Protein AF-A0A925FRQ9-F1 (afdb_monomer_lite)

Radius of gyration: 21.19 Å; chains: 1; bounding box: 52×28×81 Å

pLDDT: mean 87.46, std 14.63, range [41.0, 98.69]

Secondary structure (DSSP, 8-state):
----------------------EEEEEEEEPPTTSSSSEEEEEEEEEEETTTTEEEEEEEEESSSSSEEEEEEEEEEETTTTEEEEEEEEEEEEES-TT--PEEEEEEEEEEEETTEEEEEEEEEEEETTS-PEEEEEEEEE-

Foldseek 3Di:
DDDDPDDPPPPPPPPPPQDDPAAKWKDKFQDDPDAQDRIWIKIWGWDADSVVQKIKTKIWIAPDPQFIWIFIWIWGADPVQQWIKIWTDDTDDGRHDPVHFDWGKIWIWHWDDDPRDIKTWGKIWTATPPDRHTDDMGTDIID

Structure (mmCIF, N/CA/C/O backbone):
data_AF-A0A925FRQ9-F1
#
_entry.id   AF-A0A925FRQ9-F1
#
loop_
_atom_site.group_PDB
_atom_site.id
_atom_site.type_symbol
_atom_site.label_atom_id
_atom_site.label_alt_id
_atom_site.label_comp_id
_atom_site.label_asym_id
_atom_site.label_entity_id
_atom_site.label_seq_id
_atom_site.pdbx_PDB_ins_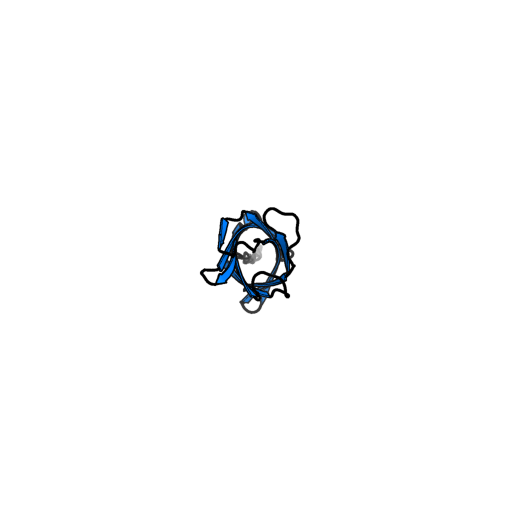code
_atom_site.Cartn_x
_atom_site.Cartn_y
_atom_site.Cartn_z
_atom_site.occupancy
_atom_site.B_iso_or_equiv
_atom_site.auth_seq_id
_atom_site.auth_comp_id
_atom_site.auth_asym_id
_atom_site.auth_atom_id
_atom_site.pdbx_PDB_model_num
ATOM 1 N N . MET A 1 1 ? -37.451 -0.222 61.704 1.00 41.00 1 MET A N 1
ATOM 2 C CA . MET A 1 1 ? -36.791 -1.143 60.754 1.00 41.00 1 MET A CA 1
ATOM 3 C C . MET A 1 1 ? -36.518 -0.353 59.477 1.00 41.00 1 MET A C 1
ATOM 5 O O . MET A 1 1 ? -37.464 -0.013 58.784 1.00 41.00 1 MET A O 1
ATOM 9 N N . ARG A 1 2 ? -35.279 0.110 59.258 1.00 44.91 2 ARG A N 1
ATOM 10 C CA . ARG A 1 2 ? -34.919 0.938 58.090 1.00 44.9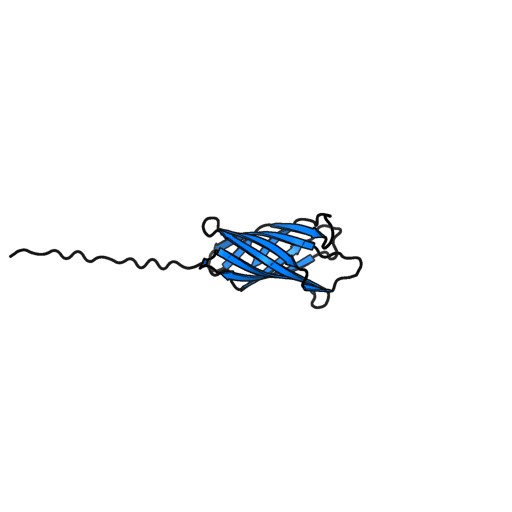1 2 ARG A CA 1
ATOM 11 C C . ARG A 1 2 ? -34.610 -0.002 56.920 1.00 44.91 2 ARG A C 1
ATOM 13 O O . ARG A 1 2 ? -33.612 -0.711 56.980 1.00 44.91 2 ARG A O 1
ATOM 20 N N . LEU A 1 3 ? -35.480 -0.044 55.908 1.00 45.84 3 LEU A N 1
ATOM 21 C CA . LEU A 1 3 ? -35.220 -0.760 54.656 1.00 45.84 3 LEU A CA 1
ATOM 22 C C . LEU A 1 3 ? -34.141 0.006 53.875 1.00 45.84 3 LEU A C 1
ATOM 24 O O . LEU A 1 3 ? -34.395 1.092 53.360 1.00 45.84 3 LEU A O 1
ATOM 28 N N . LEU A 1 4 ? -32.934 -0.549 53.815 1.00 52.16 4 LEU A N 1
ATOM 29 C CA . LEU A 1 4 ? -31.887 -0.107 52.899 1.00 52.16 4 LEU A CA 1
ATOM 30 C C . LEU A 1 4 ? -32.209 -0.681 51.511 1.00 52.16 4 LEU A C 1
ATOM 32 O O . LEU A 1 4 ? -32.038 -1.876 51.286 1.00 52.16 4 LEU A O 1
ATOM 36 N N . LEU A 1 5 ? -32.703 0.155 50.592 1.00 53.53 5 LEU A N 1
ATOM 37 C CA . LEU A 1 5 ? -32.773 -0.189 49.170 1.00 53.53 5 LEU A CA 1
ATOM 38 C C . LEU A 1 5 ? -31.345 -0.208 48.603 1.00 53.53 5 LEU A C 1
ATOM 40 O O . LEU A 1 5 ? -30.783 0.835 48.276 1.00 53.53 5 LEU A O 1
ATOM 44 N N . SER A 1 6 ? -30.749 -1.392 48.489 1.00 58.34 6 SER A N 1
ATOM 45 C CA . SER A 1 6 ? -29.527 -1.594 47.709 1.00 58.34 6 SER A CA 1
ATOM 46 C C . SER A 1 6 ? -29.873 -1.602 46.219 1.00 58.34 6 SER A C 1
ATOM 48 O O . SER A 1 6 ? -30.361 -2.599 45.689 1.00 58.34 6 SER A O 1
ATOM 50 N N . LEU A 1 7 ? -29.648 -0.465 45.558 1.00 59.78 7 LEU A N 1
ATOM 51 C CA . LEU A 1 7 ? -29.718 -0.308 44.105 1.00 59.78 7 LEU A CA 1
ATOM 52 C C . LEU A 1 7 ? -28.636 -1.195 43.452 1.00 59.78 7 LEU A C 1
ATOM 54 O O . LEU A 1 7 ? -27.458 -1.018 43.776 1.00 59.78 7 LEU A O 1
ATOM 58 N N . PRO A 1 8 ? -28.970 -2.144 42.558 1.00 56.47 8 PRO A N 1
ATOM 59 C CA . PRO A 1 8 ? -27.952 -2.927 41.878 1.00 56.47 8 PRO A CA 1
ATOM 60 C C . PRO A 1 8 ? -27.266 -2.027 40.845 1.00 56.47 8 PRO A C 1
ATOM 62 O O . PRO A 1 8 ? -27.886 -1.559 39.890 1.00 56.47 8 PRO A O 1
ATOM 65 N N . LEU A 1 9 ? -25.979 -1.756 41.061 1.00 58.91 9 LEU A N 1
ATOM 66 C CA . LEU A 1 9 ? -25.109 -1.070 40.113 1.00 58.91 9 LEU A CA 1
ATOM 67 C C . LEU A 1 9 ? -24.913 -1.987 38.896 1.00 58.91 9 LEU A C 1
ATOM 69 O O . LEU A 1 9 ? -24.076 -2.887 38.911 1.00 58.91 9 LEU A O 1
ATOM 73 N N . ILE A 1 10 ? -25.725 -1.790 37.857 1.00 62.25 10 ILE A N 1
ATOM 74 C CA . ILE A 1 10 ? -25.574 -2.464 36.564 1.00 62.25 10 ILE A CA 1
ATOM 75 C C . ILE A 1 10 ? -24.291 -1.925 35.923 1.00 62.25 10 ILE A C 1
ATOM 77 O O . ILE A 1 10 ? -24.276 -0.860 35.309 1.00 62.25 10 ILE A O 1
ATOM 81 N N . VAL A 1 11 ? -23.189 -2.652 36.106 1.00 59.91 11 VAL A N 1
ATOM 82 C CA . VAL A 1 11 ? -21.932 -2.415 35.394 1.00 59.91 11 VAL A CA 1
ATOM 83 C C . VAL A 1 11 ? -22.130 -2.907 33.963 1.00 59.91 11 VAL A C 1
ATOM 85 O O . VAL A 1 11 ? -21.988 -4.091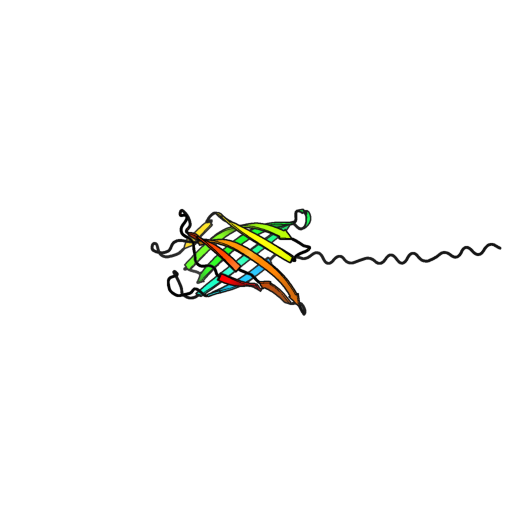 33.667 1.00 59.91 11 VAL A O 1
ATOM 88 N N . ALA A 1 12 ? -22.511 -1.997 33.068 1.00 60.03 12 ALA A N 1
ATOM 89 C CA . ALA A 1 12 ? -22.473 -2.246 31.636 1.00 60.03 12 ALA A CA 1
ATOM 90 C C . ALA A 1 12 ? -21.002 -2.356 31.212 1.00 60.03 12 ALA A C 1
ATOM 92 O O . ALA A 1 12 ? -20.307 -1.352 31.055 1.00 60.03 12 ALA A O 1
ATOM 93 N N . VAL A 1 13 ? -20.513 -3.588 31.065 1.00 56.06 13 VAL A N 1
ATOM 94 C CA . VAL A 1 13 ? -19.210 -3.858 30.455 1.00 56.06 13 VAL A CA 1
ATOM 95 C C . VAL A 1 13 ? -19.338 -3.509 28.976 1.00 56.06 13 VAL A C 1
ATOM 97 O O . VAL A 1 13 ? -19.829 -4.297 28.170 1.00 56.06 13 VAL A O 1
ATOM 100 N N . LEU A 1 14 ? -18.956 -2.283 28.623 1.00 58.47 14 LEU A N 1
ATOM 101 C CA . LEU A 1 14 ? -18.790 -1.886 27.234 1.00 58.47 14 LEU A CA 1
ATOM 102 C C . LEU A 1 14 ? -17.615 -2.692 26.677 1.00 58.47 14 LEU A C 1
ATOM 104 O O . LEU A 1 14 ? -16.454 -2.381 26.940 1.00 58.47 14 LEU A O 1
ATOM 108 N N . PHE A 1 15 ? -17.916 -3.747 25.923 1.00 49.94 15 PHE A N 1
ATOM 109 C CA . PHE A 1 15 ? -16.932 -4.405 25.074 1.00 49.94 15 PHE A CA 1
ATOM 110 C C . PHE A 1 15 ? -16.508 -3.400 24.001 1.00 49.94 15 PHE A C 1
ATOM 112 O O . PHE A 1 15 ? -17.149 -3.258 22.961 1.00 49.94 15 PHE A O 1
ATOM 119 N N . SER A 1 16 ? -15.445 -2.648 24.281 1.00 53.28 16 SER A N 1
ATOM 120 C CA . SER A 1 16 ? -14.759 -1.859 23.269 1.00 53.28 16 SER A CA 1
ATOM 121 C C . SER A 1 16 ? -14.101 -2.838 22.305 1.00 53.28 16 SER A C 1
ATOM 123 O O . SER A 1 16 ? -12.998 -3.318 22.563 1.00 53.28 16 SER A O 1
ATOM 125 N N . SER A 1 17 ? -14.779 -3.148 21.202 1.00 57.34 17 SER A N 1
ATOM 126 C CA . SER A 1 17 ? -14.175 -3.847 20.073 1.00 57.34 17 SER A CA 1
ATOM 127 C C . SER A 1 17 ? -13.028 -2.986 19.550 1.00 57.34 17 SER A C 1
ATOM 129 O O . SER A 1 17 ? -13.241 -1.992 18.849 1.00 57.34 17 SER A O 1
ATOM 131 N N . ALA A 1 18 ? -11.804 -3.323 19.946 1.00 62.84 18 ALA A N 1
ATOM 132 C CA . ALA A 1 18 ? -10.620 -2.721 19.367 1.00 62.84 18 ALA A CA 1
ATOM 133 C C . ALA A 1 18 ? -10.613 -3.034 17.861 1.00 62.84 18 ALA A C 1
ATOM 135 O O . ALA A 1 18 ? -10.886 -4.167 17.464 1.00 62.84 18 ALA A O 1
ATOM 136 N N . GLN A 1 19 ? -10.371 -2.023 17.020 1.00 71.81 19 GLN A N 1
ATOM 137 C CA . GLN A 1 19 ? -10.217 -2.247 15.582 1.00 71.81 19 GLN A CA 1
ATOM 138 C C . GLN A 1 19 ? -8.896 -2.978 15.355 1.00 71.81 19 GLN A C 1
ATOM 140 O O . GLN A 1 19 ? -7.831 -2.441 15.674 1.00 71.81 19 GLN A O 1
ATOM 145 N N . ASP A 1 20 ? -8.968 -4.195 14.827 1.00 83.19 20 ASP A N 1
ATOM 146 C CA . ASP A 1 20 ? -7.787 -4.915 14.381 1.00 83.19 20 ASP A CA 1
ATOM 147 C C . ASP A 1 20 ? -7.565 -4.626 12.895 1.00 83.19 20 ASP A C 1
ATOM 149 O O . ASP A 1 20 ? -8.338 -5.047 12.048 1.00 83.19 20 ASP A O 1
ATOM 153 N N . LEU A 1 21 ? -6.543 -3.824 12.594 1.00 92.75 21 LEU A N 1
ATOM 154 C CA . LEU A 1 21 ? -6.156 -3.477 11.222 1.00 92.75 21 LEU A CA 1
ATOM 155 C C . LEU A 1 21 ? -5.019 -4.373 10.709 1.00 92.75 21 LEU A C 1
ATOM 157 O O . LEU A 1 21 ? -4.579 -4.211 9.567 1.00 92.75 21 LEU A O 1
ATOM 161 N N . ASN A 1 22 ? -4.498 -5.260 11.565 1.00 96.06 22 ASN A N 1
ATOM 162 C CA . ASN A 1 22 ? -3.398 -6.143 11.217 1.00 96.06 22 ASN A CA 1
ATOM 163 C C . ASN A 1 22 ? -3.827 -7.134 10.142 1.00 96.06 22 ASN A C 1
ATOM 165 O O . ASN A 1 22 ? -4.941 -7.649 10.155 1.00 96.06 22 ASN A O 1
ATOM 169 N N . GLY A 1 23 ? -2.902 -7.455 9.245 1.00 95.69 23 GLY A N 1
ATOM 170 C CA . GLY A 1 23 ? -3.127 -8.480 8.240 1.00 95.69 23 GLY A CA 1
ATOM 171 C C . GLY A 1 23 ? -2.692 -8.048 6.856 1.00 95.69 23 GLY A C 1
ATOM 172 O O . GLY A 1 23 ? -1.853 -7.161 6.689 1.00 95.69 23 GLY A O 1
ATOM 173 N N . ILE A 1 24 ? -3.239 -8.738 5.863 1.00 97.75 24 ILE A N 1
ATOM 174 C CA . ILE A 1 24 ? -2.863 -8.574 4.468 1.00 97.75 24 ILE A CA 1
ATOM 175 C C . ILE A 1 24 ? -4.066 -8.060 3.695 1.00 97.75 24 ILE A C 1
ATOM 177 O O . ILE A 1 24 ? -5.041 -8.784 3.532 1.00 97.75 24 ILE A O 1
ATOM 181 N N . TRP A 1 25 ? -3.947 -6.841 3.184 1.00 97.56 25 TRP A N 1
ATOM 182 C CA . TRP A 1 25 ? -4.981 -6.160 2.418 1.00 97.56 25 TRP A CA 1
ATOM 183 C C . TRP A 1 25 ? -4.622 -6.184 0.943 1.00 97.56 25 TRP A C 1
ATOM 185 O O . TRP A 1 25 ? -3.536 -5.735 0.567 1.00 97.56 25 TRP A O 1
ATOM 195 N N . ARG A 1 26 ? -5.516 -6.697 0.098 1.00 97.31 26 ARG A N 1
ATOM 196 C CA . ARG A 1 26 ? -5.257 -6.882 -1.332 1.00 97.31 26 ARG A CA 1
ATOM 197 C C . ARG A 1 26 ? -6.242 -6.124 -2.196 1.00 97.31 26 ARG A C 1
ATOM 199 O O . ARG A 1 26 ? -7.438 -6.091 -1.925 1.00 97.31 26 ARG A O 1
ATOM 206 N N . GLY A 1 27 ? -5.742 -5.580 -3.294 1.00 94.31 27 GLY A N 1
ATOM 207 C CA . GLY A 1 27 ? -6.568 -4.994 -4.337 1.00 94.31 27 GLY A CA 1
ATOM 208 C C . GLY A 1 27 ? -5.804 -4.834 -5.637 1.00 94.31 27 GLY A C 1
ATOM 209 O O . GLY A 1 27 ? -4.716 -5.384 -5.813 1.00 94.31 27 GLY A O 1
ATOM 210 N N . LYS A 1 28 ? -6.396 -4.080 -6.560 1.00 88.62 28 LYS A N 1
ATOM 211 C CA . LYS A 1 28 ? -5.836 -3.842 -7.888 1.00 88.62 28 LYS A CA 1
ATOM 212 C C . LYS A 1 28 ? -5.624 -2.358 -8.139 1.00 88.62 28 LYS A C 1
ATOM 214 O O . LYS A 1 28 ? -6.435 -1.525 -7.740 1.00 88.62 28 LYS A O 1
ATOM 219 N N . LEU A 1 29 ? -4.541 -2.065 -8.840 1.00 80.56 29 LEU A N 1
ATOM 220 C CA . LEU A 1 29 ? -4.194 -0.773 -9.404 1.00 80.56 29 LEU A CA 1
ATOM 221 C C . LEU A 1 29 ? -4.408 -0.874 -10.915 1.00 80.56 29 LEU A C 1
ATOM 223 O O . LEU A 1 29 ? -3.653 -1.561 -11.606 1.00 80.56 29 LEU A O 1
ATOM 227 N N . ILE A 1 30 ? -5.444 -0.209 -11.421 1.00 71.56 30 ILE A N 1
ATOM 228 C CA . ILE A 1 30 ? -5.669 -0.088 -12.863 1.00 71.56 30 ILE A CA 1
ATOM 229 C C . ILE A 1 30 ? -4.941 1.172 -13.319 1.00 71.56 30 ILE A C 1
ATOM 231 O O . ILE A 1 30 ? -5.252 2.270 -12.853 1.00 71.56 30 ILE A O 1
ATOM 235 N N . GLN A 1 31 ? -3.948 1.004 -14.190 1.00 65.69 31 GLN A N 1
ATOM 236 C CA . GLN A 1 31 ? -3.192 2.115 -14.751 1.00 65.69 31 GLN A CA 1
ATOM 237 C C . GLN A 1 31 ? -3.851 2.623 -16.034 1.00 65.69 31 GLN A C 1
ATOM 239 O O . GLN A 1 31 ? -4.258 1.839 -16.889 1.00 65.69 31 GLN A O 1
ATOM 244 N N . GLU A 1 32 ? -3.932 3.947 -16.185 1.00 62.66 32 GLU A N 1
ATOM 245 C CA . GLU A 1 32 ? -4.149 4.545 -17.504 1.00 62.66 32 GLU A CA 1
ATOM 246 C C . GLU A 1 32 ? -2.912 4.309 -18.395 1.00 62.66 32 GLU A C 1
ATOM 248 O O . GLU A 1 32 ? -1.828 3.965 -17.912 1.00 62.66 32 GLU A O 1
ATOM 253 N N . ALA A 1 33 ? -3.069 4.460 -19.712 1.00 56.62 33 ALA A N 1
ATOM 254 C CA . ALA A 1 33 ? -2.007 4.179 -20.676 1.00 56.62 33 ALA A CA 1
ATOM 255 C C . ALA A 1 33 ? -0.704 4.942 -20.351 1.00 56.62 33 ALA A C 1
ATOM 257 O O . ALA A 1 33 ? -0.719 6.158 -20.171 1.00 56.62 33 ALA A O 1
ATOM 258 N N . GLY A 1 34 ? 0.430 4.231 -20.323 1.00 59.72 34 GLY A N 1
ATOM 259 C CA . GLY A 1 34 ? 1.766 4.824 -20.153 1.00 59.72 34 GLY A CA 1
ATOM 260 C C . GLY A 1 34 ? 2.561 4.345 -18.937 1.00 59.72 34 GLY A C 1
ATOM 261 O O . GLY A 1 34 ? 3.720 4.728 -18.793 1.00 59.72 34 GLY A O 1
ATOM 262 N N . GLY A 1 35 ? 1.986 3.507 -18.077 1.00 66.94 35 GLY A N 1
ATOM 263 C CA . GLY A 1 35 ? 2.756 2.841 -17.033 1.00 66.94 35 GLY A CA 1
ATOM 264 C C . GLY A 1 35 ? 3.341 1.490 -17.463 1.00 66.94 35 GLY A C 1
ATOM 265 O O . GLY A 1 35 ? 3.161 1.047 -18.598 1.00 66.94 35 GLY A O 1
ATOM 266 N N . CYS A 1 36 ? 4.122 0.856 -16.584 1.00 77.56 36 CYS A N 1
ATOM 267 C CA . CYS A 1 36 ? 4.964 -0.285 -16.970 1.00 77.56 36 CYS A CA 1
ATOM 268 C C . CYS A 1 36 ? 4.187 -1.563 -17.306 1.00 77.56 36 CYS A C 1
ATOM 270 O O . CYS A 1 36 ? 4.684 -2.396 -18.063 1.00 77.56 36 CYS A O 1
ATOM 272 N N . TYR A 1 37 ? 2.981 -1.702 -16.762 1.00 79.94 37 TYR A N 1
ATOM 273 C CA . TYR A 1 37 ? 2.033 -2.774 -17.023 1.00 79.94 37 TYR A CA 1
ATOM 274 C C . TYR A 1 37 ? 0.605 -2.199 -16.940 1.00 79.94 37 TYR A C 1
ATOM 276 O O . TYR A 1 37 ? 0.393 -1.187 -16.278 1.00 79.94 37 TYR A O 1
ATOM 284 N N . PRO A 1 38 ? -0.390 -2.801 -17.610 1.00 78.00 38 PRO A N 1
ATOM 285 C CA . PRO A 1 38 ? -1.751 -2.249 -17.646 1.00 78.00 38 PRO A CA 1
ATOM 286 C C . PRO A 1 38 ? -2.505 -2.375 -16.310 1.00 78.00 38 PRO A C 1
ATOM 288 O O . PRO A 1 38 ? -3.329 -1.531 -15.965 1.00 78.00 38 PRO A O 1
ATOM 291 N N . GLU A 1 39 ? -2.225 -3.429 -15.547 1.00 82.62 39 GLU A N 1
ATOM 292 C CA . GLU A 1 39 ? -2.846 -3.709 -14.254 1.00 82.62 39 GLU A CA 1
ATOM 293 C C . GLU A 1 39 ? -1.789 -4.276 -13.311 1.00 82.62 39 GLU A C 1
ATOM 295 O O . GLU A 1 39 ? -0.945 -5.070 -13.727 1.00 82.62 39 GLU A O 1
ATOM 300 N N . TYR A 1 40 ? -1.859 -3.895 -12.039 1.00 86.00 40 TYR A N 1
ATOM 301 C CA . TYR A 1 40 ? -1.042 -4.473 -10.980 1.00 86.00 40 TYR A CA 1
ATOM 302 C C . TYR A 1 40 ? -1.922 -4.900 -9.828 1.00 86.00 40 TYR A C 1
ATOM 304 O O . TYR A 1 40 ? -2.936 -4.271 -9.523 1.00 86.00 40 TYR A O 1
ATOM 312 N N . ASN A 1 41 ? -1.471 -5.925 -9.127 1.00 93.56 41 ASN A N 1
ATOM 313 C CA . ASN A 1 41 ? -1.974 -6.237 -7.809 1.00 93.56 41 ASN A CA 1
ATOM 314 C C . ASN A 1 41 ? -1.175 -5.439 -6.777 1.00 93.56 41 ASN A C 1
ATOM 316 O O . ASN A 1 41 ? 0.041 -5.281 -6.901 1.00 93.56 41 ASN A O 1
ATOM 320 N N . LEU A 1 42 ? -1.879 -4.962 -5.758 1.00 95.81 42 LEU A N 1
ATOM 321 C CA . LEU A 1 42 ? -1.311 -4.319 -4.586 1.00 95.81 42 LEU A CA 1
ATOM 322 C C . LEU A 1 42 ? -1.630 -5.176 -3.368 1.00 95.81 42 LEU A C 1
ATOM 324 O O . LEU A 1 42 ? -2.783 -5.549 -3.145 1.00 95.81 42 LEU A O 1
ATOM 328 N N . GLU A 1 43 ? -0.610 -5.446 -2.568 1.00 97.69 43 GLU A N 1
ATOM 329 C CA . GLU A 1 43 ? -0.738 -6.074 -1.264 1.00 97.69 43 GLU A CA 1
ATOM 330 C C . GLU A 1 43 ? -0.093 -5.187 -0.192 1.00 97.69 43 GLU A C 1
ATOM 332 O O . GLU A 1 43 ? 1.082 -4.835 -0.291 1.00 97.69 43 GLU A O 1
ATOM 337 N N . LEU A 1 44 ? -0.858 -4.836 0.844 1.00 98.38 44 LEU A N 1
ATOM 338 C CA . LEU A 1 44 ? -0.371 -4.132 2.027 1.00 98.38 44 LEU A CA 1
ATOM 339 C C . LEU A 1 44 ? -0.380 -5.084 3.221 1.00 98.38 44 LEU A C 1
ATOM 341 O O . LEU A 1 44 ? -1.437 -5.519 3.675 1.00 98.38 44 LEU A O 1
ATOM 345 N N . GLN A 1 45 ? 0.801 -5.382 3.749 1.00 98.44 45 GLN A N 1
ATOM 346 C CA . GLN A 1 45 ? 0.972 -6.170 4.966 1.00 98.44 45 GLN A CA 1
ATOM 347 C C . GLN A 1 45 ? 1.087 -5.208 6.148 1.00 98.44 45 GLN A C 1
ATOM 349 O O . GLN A 1 45 ? 2.143 -4.607 6.352 1.00 98.44 45 GLN A O 1
ATOM 354 N N . ILE A 1 46 ? -0.009 -5.016 6.880 1.00 98.31 46 ILE A N 1
ATOM 355 C CA . ILE A 1 46 ? -0.140 -4.016 7.943 1.00 98.31 46 ILE A CA 1
ATOM 356 C C . ILE A 1 46 ? 0.169 -4.638 9.306 1.00 98.31 46 ILE A C 1
ATOM 358 O O . ILE A 1 46 ? -0.407 -5.658 9.683 1.00 98.31 46 ILE A O 1
ATOM 362 N N . ASN A 1 47 ? 1.037 -3.961 10.058 1.00 97.88 47 ASN A N 1
ATOM 363 C CA . ASN A 1 47 ? 1.230 -4.123 11.492 1.00 97.88 47 ASN A CA 1
ATOM 364 C C . ASN A 1 47 ? 0.760 -2.844 12.209 1.00 97.88 47 ASN A C 1
ATOM 366 O O . ASN A 1 47 ? 1.342 -1.770 12.033 1.00 97.88 47 ASN A O 1
ATOM 370 N N . PHE A 1 48 ? -0.307 -2.946 12.997 1.00 96.62 48 PHE A N 1
ATOM 371 C CA . PHE A 1 48 ? -0.946 -1.846 13.702 1.00 96.62 48 PHE A CA 1
ATOM 372 C C . PHE A 1 48 ? -0.731 -1.930 15.215 1.00 96.62 48 PHE A C 1
ATOM 374 O O . PHE A 1 48 ? -1.217 -2.834 15.897 1.00 96.62 48 PHE A O 1
ATOM 381 N N . ILE A 1 49 ? -0.067 -0.909 15.756 1.00 94.06 49 ILE A N 1
ATOM 382 C CA . ILE A 1 49 ? 0.169 -0.733 17.187 1.00 94.06 49 ILE A CA 1
ATOM 383 C C . ILE A 1 49 ? -0.931 0.175 17.749 1.00 94.06 49 ILE A C 1
ATOM 385 O O . ILE A 1 49 ? -0.816 1.406 17.728 1.00 94.06 49 ILE A O 1
ATOM 389 N N . GLN A 1 50 ? -1.997 -0.440 18.269 1.00 89.88 50 GLN A N 1
ATOM 390 C CA . GLN A 1 50 ? -3.202 0.250 18.757 1.00 89.88 50 GLN A CA 1
ATOM 391 C C . GLN A 1 50 ? -2.906 1.329 19.810 1.00 89.88 50 GLN A C 1
ATOM 393 O O . GLN A 1 50 ? -3.471 2.418 19.754 1.00 89.88 50 GLN A O 1
ATOM 398 N N . THR A 1 51 ? -1.983 1.071 20.740 1.00 89.69 51 THR A N 1
ATOM 399 C CA . THR A 1 51 ? -1.652 1.999 21.838 1.00 89.69 51 THR A CA 1
ATOM 400 C C . THR A 1 51 ? -1.030 3.313 21.362 1.00 89.69 51 THR A C 1
ATOM 402 O O . THR A 1 51 ? -1.175 4.334 22.029 1.00 89.69 51 THR A O 1
ATOM 405 N N . ALA A 1 52 ? -0.361 3.308 20.206 1.00 91.94 52 ALA A N 1
ATOM 406 C CA . ALA A 1 52 ? 0.312 4.477 19.639 1.00 91.94 52 ALA A CA 1
ATOM 407 C C . ALA A 1 52 ? -0.410 5.060 18.410 1.00 91.94 52 ALA A C 1
ATOM 409 O O . ALA A 1 52 ? -0.020 6.122 17.908 1.00 91.94 52 ALA A O 1
ATOM 410 N N . ASN A 1 53 ? -1.454 4.377 17.924 1.00 93.56 53 ASN A N 1
ATOM 411 C CA . ASN A 1 53 ? -2.096 4.638 16.635 1.00 93.56 53 ASN A CA 1
ATOM 412 C C . ASN A 1 53 ? -1.090 4.687 15.468 1.00 93.56 53 ASN A C 1
ATOM 414 O O . ASN A 1 53 ? -1.224 5.492 14.540 1.00 93.56 53 ASN A O 1
ATOM 418 N N . THR A 1 54 ? -0.069 3.835 15.542 1.00 96.88 54 THR A N 1
ATOM 419 C CA . THR A 1 54 ? 1.041 3.776 14.587 1.00 96.88 54 THR A CA 1
ATOM 420 C C . THR A 1 54 ? 0.921 2.521 13.742 1.00 96.88 54 THR A C 1
ATOM 422 O O . THR A 1 54 ? 0.598 1.451 14.255 1.00 96.88 54 THR A O 1
ATOM 425 N N . ILE A 1 55 ? 1.212 2.658 12.454 1.00 98.25 55 ILE A N 1
ATOM 426 C CA . ILE A 1 55 ? 1.252 1.562 11.494 1.00 98.25 55 ILE A CA 1
ATOM 427 C C . ILE A 1 55 ? 2.677 1.419 10.961 1.00 98.25 55 ILE A C 1
ATOM 429 O O . ILE A 1 55 ? 3.334 2.412 10.645 1.00 98.25 55 ILE A O 1
ATOM 433 N N . THR A 1 56 ? 3.132 0.183 10.821 1.00 98.44 56 THR A N 1
ATOM 434 C CA . THR A 1 56 ? 4.286 -0.192 9.999 1.00 98.44 56 THR A CA 1
ATOM 435 C C . THR A 1 56 ? 3.882 -1.325 9.068 1.00 98.44 56 THR A C 1
ATOM 437 O O . THR A 1 56 ? 2.844 -1.959 9.263 1.00 98.44 56 THR A O 1
ATOM 440 N N . GLY A 1 57 ? 4.667 -1.582 8.029 1.00 98.25 57 GLY A N 1
ATOM 441 C CA . GLY A 1 57 ? 4.339 -2.680 7.136 1.00 98.25 57 GLY A CA 1
ATOM 442 C C . GLY A 1 57 ? 5.168 -2.736 5.873 1.00 98.25 57 GLY A C 1
ATOM 443 O O . GLY A 1 57 ? 6.217 -2.096 5.761 1.00 98.25 57 GLY A O 1
ATOM 444 N N . ARG A 1 58 ? 4.687 -3.549 4.933 1.00 98.56 58 ARG A N 1
ATOM 445 C CA . ARG A 1 58 ? 5.288 -3.730 3.611 1.00 98.56 58 ARG A CA 1
ATOM 446 C C . ARG A 1 58 ? 4.237 -3.604 2.525 1.00 98.56 58 ARG A C 1
ATOM 448 O O . ARG A 1 58 ? 3.179 -4.224 2.623 1.00 98.56 58 ARG A O 1
ATOM 455 N N . ALA A 1 59 ? 4.554 -2.829 1.498 1.00 98.19 59 ALA A N 1
ATOM 456 C CA . ALA A 1 59 ? 3.803 -2.781 0.258 1.00 98.19 59 ALA A CA 1
ATOM 457 C C . ALA A 1 59 ? 4.451 -3.721 -0.759 1.00 98.19 59 ALA A C 1
ATOM 459 O O . ALA A 1 59 ? 5.678 -3.769 -0.886 1.00 98.19 59 ALA A O 1
ATOM 460 N N . TYR A 1 60 ? 3.620 -4.470 -1.472 1.00 97.38 60 TYR A N 1
ATOM 461 C CA . TYR A 1 60 ? 4.023 -5.365 -2.541 1.00 97.38 60 TYR A CA 1
ATOM 462 C C . TYR A 1 60 ? 3.174 -5.079 -3.778 1.00 97.38 60 TYR A C 1
ATOM 464 O O . TYR A 1 60 ? 2.008 -5.467 -3.849 1.00 97.38 60 TYR A O 1
ATOM 472 N N . ASP A 1 61 ? 3.781 -4.384 -4.738 1.00 94.25 61 ASP A N 1
ATOM 473 C CA . ASP A 1 61 ? 3.205 -4.117 -6.053 1.00 94.25 61 ASP A CA 1
ATOM 474 C C . ASP A 1 61 ? 3.694 -5.192 -7.015 1.00 94.25 61 ASP A C 1
ATOM 476 O O . ASP A 1 61 ? 4.903 -5.335 -7.220 1.00 94.25 61 ASP A O 1
ATOM 480 N N . TYR A 1 62 ? 2.793 -5.950 -7.631 1.00 94.25 62 TYR A N 1
ATOM 481 C CA . TYR A 1 62 ? 3.202 -7.045 -8.504 1.00 94.25 62 TYR A CA 1
ATOM 482 C C . TYR A 1 62 ? 2.289 -7.225 -9.705 1.00 94.25 62 TYR A C 1
ATOM 484 O O . TYR A 1 62 ? 1.063 -7.147 -9.620 1.00 94.25 62 TYR A O 1
ATOM 492 N N . TYR A 1 63 ? 2.921 -7.519 -10.836 1.00 91.88 63 TYR A N 1
ATOM 493 C CA . TYR A 1 63 ? 2.232 -8.028 -12.013 1.00 91.88 63 TYR A CA 1
ATOM 494 C C . TYR A 1 63 ? 2.122 -9.556 -11.931 1.00 91.88 63 TYR A C 1
ATOM 496 O O . TYR A 1 63 ? 1.051 -10.126 -12.117 1.00 91.88 63 TYR A O 1
ATOM 504 N N . ASP A 1 64 ? 3.228 -10.216 -11.577 1.00 91.75 64 ASP A N 1
ATOM 505 C CA . ASP A 1 64 ? 3.305 -11.650 -11.301 1.00 91.75 64 ASP A CA 1
ATOM 506 C C . ASP A 1 64 ? 4.434 -11.955 -10.295 1.00 91.75 64 ASP A C 1
ATOM 508 O O . ASP A 1 64 ? 5.024 -11.053 -9.702 1.00 91.75 64 ASP A O 1
ATOM 512 N N . THR A 1 65 ? 4.754 -13.233 -10.090 1.00 91.94 65 THR A N 1
ATOM 513 C CA . THR A 1 65 ? 5.788 -13.680 -9.138 1.00 91.94 65 THR A CA 1
ATOM 514 C C . THR A 1 65 ? 7.222 -13.344 -9.559 1.00 91.94 65 THR A C 1
ATOM 516 O O . THR A 1 65 ? 8.140 -13.434 -8.744 1.00 91.94 65 THR A O 1
ATOM 519 N N . THR A 1 66 ? 7.435 -12.958 -10.816 1.00 93.75 66 THR A N 1
ATOM 520 C CA . THR A 1 66 ? 8.736 -12.586 -11.391 1.00 93.75 66 THR A CA 1
ATOM 521 C C . THR A 1 66 ? 8.898 -11.078 -11.567 1.00 93.75 66 THR A C 1
ATOM 523 O O . THR A 1 66 ? 10.029 -10.605 -11.682 1.00 93.75 66 THR A O 1
ATOM 526 N N . ARG A 1 67 ? 7.787 -10.329 -11.568 1.00 94.06 67 ARG A N 1
ATOM 527 C CA . ARG A 1 67 ? 7.722 -8.896 -11.862 1.00 94.06 67 ARG A CA 1
ATOM 528 C C . ARG A 1 67 ? 7.038 -8.122 -10.743 1.00 94.06 67 ARG A C 1
ATOM 530 O O . ARG A 1 67 ? 5.806 -8.081 -10.682 1.00 94.06 67 ARG A O 1
ATOM 537 N N . TYR A 1 68 ? 7.832 -7.496 -9.876 1.00 95.62 68 TYR A N 1
ATOM 538 C CA . TYR A 1 68 ? 7.320 -6.848 -8.671 1.00 95.62 68 TYR A CA 1
ATOM 539 C C . TYR A 1 68 ? 8.240 -5.789 -8.066 1.00 95.62 68 TYR A C 1
ATOM 541 O O . TYR A 1 68 ? 9.431 -5.717 -8.367 1.00 95.62 68 TYR A O 1
ATOM 549 N N . VAL A 1 69 ? 7.684 -5.018 -7.137 1.00 96.12 69 VAL A N 1
ATOM 550 C CA . VAL A 1 69 ? 8.374 -4.052 -6.286 1.00 96.12 69 VAL A CA 1
ATOM 551 C C . VAL A 1 69 ? 7.909 -4.255 -4.841 1.00 96.12 69 VAL A C 1
ATOM 553 O O . VAL A 1 69 ? 6.724 -4.452 -4.584 1.00 96.12 69 VAL A O 1
ATOM 556 N N . LYS A 1 70 ? 8.843 -4.223 -3.888 1.00 98.12 70 LYS A N 1
ATOM 557 C CA . LYS A 1 70 ? 8.566 -4.260 -2.448 1.00 98.12 70 LYS A CA 1
ATOM 558 C C . LYS A 1 70 ? 9.118 -3.016 -1.780 1.00 98.12 70 LYS A C 1
ATOM 560 O O . LYS A 1 70 ? 10.296 -2.702 -1.958 1.00 98.12 70 LYS A O 1
ATOM 56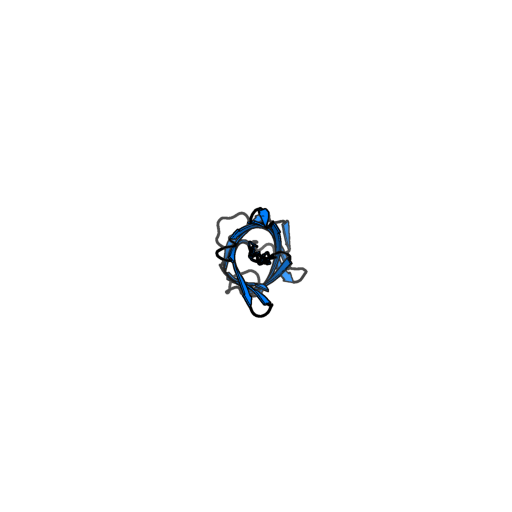5 N N . LEU A 1 71 ? 8.299 -2.369 -0.963 1.00 98.44 71 LEU A N 1
ATOM 566 C CA . LEU A 1 71 ? 8.698 -1.233 -0.138 1.00 98.44 71 LEU A CA 1
ATOM 567 C C . LEU A 1 71 ? 8.288 -1.466 1.313 1.00 98.44 71 LEU A C 1
ATOM 569 O O . LEU A 1 71 ? 7.310 -2.164 1.581 1.00 98.44 71 LEU A O 1
ATOM 573 N N . ASP A 1 72 ? 9.025 -0.883 2.251 1.00 98.44 72 ASP A N 1
ATOM 574 C CA . ASP A 1 72 ? 8.508 -0.703 3.605 1.00 98.44 72 ASP A CA 1
ATOM 575 C C . ASP A 1 72 ? 7.633 0.559 3.668 1.00 98.44 72 ASP A C 1
ATOM 577 O O . ASP A 1 72 ? 7.762 1.480 2.858 1.00 98.44 72 ASP A O 1
ATOM 581 N N . PHE A 1 73 ? 6.714 0.604 4.628 1.00 98.69 73 PHE A N 1
ATOM 582 C CA . PHE A 1 73 ? 5.955 1.814 4.915 1.00 98.69 73 PHE A CA 1
ATOM 583 C C . PHE A 1 73 ? 5.774 2.023 6.411 1.00 98.69 73 PHE A C 1
ATOM 585 O O . PHE A 1 73 ? 5.836 1.098 7.226 1.00 98.69 73 PHE A O 1
ATOM 592 N N . SER A 1 74 ? 5.501 3.272 6.760 1.00 98.69 74 SER A N 1
ATOM 593 C CA . SER A 1 74 ? 5.068 3.684 8.088 1.00 98.69 74 SER A CA 1
ATOM 594 C C . SER A 1 74 ? 3.847 4.585 7.959 1.00 98.69 74 SER A C 1
ATOM 596 O O . SER A 1 74 ? 3.578 5.152 6.902 1.00 98.69 74 SER A O 1
ATOM 598 N N . GLY A 1 75 ? 3.055 4.693 9.016 1.00 98.38 75 GLY A N 1
ATOM 599 C CA . GLY A 1 75 ? 1.816 5.443 8.943 1.00 98.38 75 GLY A CA 1
ATOM 600 C C . GLY A 1 75 ? 1.152 5.668 10.283 1.00 98.38 75 GLY A C 1
ATOM 601 O O . GLY A 1 75 ? 1.644 5.263 11.339 1.00 98.38 75 GLY A O 1
ATOM 602 N N . ARG A 1 76 ? -0.000 6.329 10.229 1.00 97.94 76 ARG A N 1
ATOM 603 C CA . ARG A 1 76 ? -0.855 6.570 11.392 1.00 97.94 76 ARG A CA 1
ATOM 604 C C . ARG A 1 76 ? -2.302 6.268 11.059 1.00 97.94 76 ARG A C 1
ATOM 606 O O . ARG A 1 76 ? -2.737 6.499 9.932 1.00 97.94 76 ARG A O 1
ATOM 613 N N . PHE A 1 77 ? -3.042 5.822 12.065 1.00 97.12 77 PHE A N 1
ATOM 614 C CA . PHE A 1 77 ? -4.485 5.628 11.990 1.00 97.12 77 PHE A CA 1
ATOM 615 C C . PHE A 1 77 ? -5.208 6.627 12.889 1.00 97.12 77 PHE A C 1
ATOM 617 O O . PHE A 1 77 ? -4.784 6.900 14.010 1.00 97.12 77 PHE A O 1
ATOM 624 N N . ASN A 1 78 ? -6.314 7.175 12.407 1.00 95.94 78 ASN A N 1
ATOM 625 C CA . ASN A 1 78 ? -7.214 7.997 13.195 1.00 95.94 78 ASN A CA 1
ATOM 626 C C . ASN A 1 78 ? -8.481 7.190 13.496 1.00 95.94 78 ASN A C 1
ATOM 628 O O . ASN A 1 78 ? -9.326 6.996 12.625 1.00 95.94 78 ASN A O 1
ATOM 632 N N . ALA A 1 79 ? -8.630 6.751 14.747 1.00 91.81 79 ALA A N 1
ATOM 633 C CA . ALA A 1 79 ? -9.766 5.937 15.171 1.00 91.81 79 ALA A CA 1
ATOM 634 C C . ALA A 1 79 ? -11.115 6.681 15.137 1.00 91.81 79 ALA A C 1
ATOM 636 O O . ALA A 1 79 ? -12.158 6.028 15.072 1.00 91.81 79 ALA A O 1
ATOM 637 N N . THR A 1 80 ? -11.115 8.017 15.158 1.00 92.50 80 THR A N 1
ATOM 638 C CA . THR A 1 80 ? -12.333 8.834 15.063 1.00 92.50 80 THR A CA 1
ATOM 639 C C . THR A 1 80 ? -12.833 8.892 13.625 1.00 92.50 80 THR A C 1
ATOM 641 O O . THR A 1 80 ? -14.009 8.654 13.375 1.00 92.50 80 THR A O 1
ATOM 644 N N . THR A 1 81 ? -11.943 9.170 12.669 1.00 96.19 81 THR A N 1
ATOM 645 C CA . THR A 1 81 ? -12.309 9.313 11.249 1.00 96.19 81 THR A CA 1
ATOM 646 C C . THR A 1 81 ? -12.186 8.020 10.448 1.00 96.19 81 THR A C 1
ATOM 648 O O . THR A 1 81 ? -12.551 7.998 9.279 1.00 96.19 81 THR A O 1
ATOM 651 N N . LYS A 1 82 ? -11.642 6.956 11.051 1.00 96.12 82 LYS A N 1
ATOM 652 C CA . LYS A 1 82 ? -11.286 5.684 10.396 1.00 96.12 82 LYS A CA 1
ATOM 653 C C . LYS A 1 82 ? -10.301 5.836 9.233 1.00 96.12 82 LYS A C 1
ATOM 655 O O . LYS A 1 82 ? -10.173 4.939 8.405 1.00 96.12 82 LYS A O 1
ATOM 660 N N . ARG A 1 83 ? -9.581 6.957 9.176 1.00 97.38 83 ARG A N 1
ATOM 661 C CA . ARG A 1 83 ? -8.605 7.265 8.128 1.00 97.38 83 ARG A CA 1
ATOM 662 C C . ARG A 1 83 ? -7.212 6.787 8.527 1.00 97.38 83 ARG A C 1
ATOM 664 O O . ARG A 1 83 ? -6.787 7.026 9.657 1.00 97.38 83 ARG A O 1
ATOM 671 N N . MET A 1 84 ? -6.474 6.191 7.599 1.00 97.56 84 MET A N 1
ATOM 672 C CA . MET A 1 84 ? -5.037 5.953 7.711 1.00 97.56 84 MET A CA 1
ATOM 673 C C . MET A 1 84 ? -4.273 6.647 6.595 1.00 97.56 84 MET A C 1
ATOM 675 O O . MET A 1 84 ? -4.728 6.712 5.456 1.00 97.56 84 MET A O 1
ATOM 679 N N . VAL A 1 85 ? -3.084 7.129 6.944 1.00 98.44 85 VAL A N 1
ATOM 680 C CA . VAL A 1 85 ? -2.101 7.610 5.975 1.00 98.44 85 VAL A CA 1
ATOM 681 C C . VAL A 1 85 ? -0.866 6.739 6.106 1.00 98.44 85 VAL A C 1
ATOM 683 O O . VAL A 1 85 ? -0.280 6.682 7.190 1.00 98.44 85 VAL A O 1
ATOM 686 N N . LEU A 1 86 ? -0.504 6.057 5.022 1.00 98.69 86 LEU A N 1
ATOM 687 C CA . LEU A 1 86 ? 0.668 5.187 4.931 1.00 98.69 86 LEU A CA 1
ATOM 688 C C . LEU A 1 86 ? 1.649 5.800 3.935 1.00 98.69 86 LEU A C 1
ATOM 690 O O . LEU A 1 86 ? 1.244 6.198 2.848 1.00 98.69 86 LEU A O 1
ATOM 694 N N . ILE A 1 87 ? 2.921 5.881 4.294 1.00 98.56 87 ILE A N 1
ATOM 695 C CA . ILE A 1 87 ? 3.980 6.479 3.485 1.00 98.56 87 ILE A CA 1
ATOM 696 C C . ILE A 1 87 ? 5.037 5.405 3.268 1.00 98.56 87 ILE A C 1
ATOM 698 O O . ILE A 1 87 ? 5.632 4.916 4.232 1.00 98.56 87 ILE A O 1
ATOM 702 N N . GLU A 1 88 ? 5.244 5.015 2.013 1.00 98.44 88 GLU A N 1
ATOM 703 C CA . GLU A 1 88 ? 6.361 4.153 1.637 1.00 98.44 88 GLU A CA 1
ATOM 704 C C . GLU A 1 88 ? 7.680 4.901 1.847 1.00 98.44 88 GLU A C 1
ATOM 706 O O . GLU A 1 88 ? 7.814 6.056 1.435 1.00 98.44 88 GLU A O 1
ATOM 711 N N . ASN A 1 89 ? 8.655 4.258 2.495 1.00 95.00 89 ASN A N 1
ATOM 712 C CA . ASN A 1 89 ? 9.902 4.922 2.882 1.00 95.00 89 ASN A CA 1
ATOM 713 C C . ASN A 1 89 ? 11.085 4.437 2.041 1.00 95.00 89 ASN A C 1
ATOM 715 O O . ASN A 1 89 ? 11.774 5.244 1.419 1.00 95.00 89 ASN A O 1
ATOM 719 N N . ASN A 1 90 ? 11.309 3.124 2.003 1.00 94.88 90 ASN A N 1
ATOM 720 C CA . ASN A 1 90 ? 12.486 2.509 1.408 1.00 94.88 90 ASN A CA 1
ATOM 721 C C . ASN A 1 90 ? 12.101 1.434 0.395 1.00 94.88 90 ASN A C 1
ATOM 723 O O . ASN A 1 90 ? 11.267 0.564 0.651 1.00 94.88 90 ASN A O 1
ATOM 727 N N . LEU A 1 91 ? 12.794 1.452 -0.743 1.00 96.75 91 LEU A N 1
ATOM 728 C CA . LEU A 1 91 ? 12.744 0.374 -1.720 1.00 96.75 91 LEU A CA 1
ATOM 729 C C . LEU A 1 91 ? 13.532 -0.828 -1.185 1.00 96.75 91 LEU A C 1
ATOM 731 O O . LEU A 1 91 ? 14.739 -0.739 -0.975 1.00 96.75 91 LEU A O 1
ATOM 735 N N . MET A 1 92 ? 12.844 -1.945 -0.968 1.00 97.38 92 MET A N 1
ATOM 736 C CA . MET A 1 92 ? 13.430 -3.171 -0.418 1.00 97.38 92 MET A CA 1
ATOM 737 C C . MET A 1 92 ? 13.887 -4.119 -1.519 1.00 97.38 92 MET A C 1
ATOM 739 O O . MET A 1 92 ? 14.962 -4.705 -1.445 1.00 97.38 92 MET A O 1
ATOM 743 N N . GLU A 1 93 ? 13.055 -4.285 -2.543 1.00 97.38 93 GLU A N 1
ATOM 744 C CA . GLU A 1 93 ? 13.335 -5.177 -3.660 1.00 97.38 93 GLU A CA 1
ATOM 745 C C . GLU A 1 93 ? 12.619 -4.669 -4.910 1.00 97.38 93 GLU A C 1
ATOM 747 O O . GLU A 1 93 ? 11.481 -4.210 -4.836 1.00 97.38 93 GLU A O 1
ATOM 752 N N . SER A 1 94 ? 13.269 -4.776 -6.065 1.00 96.06 94 SER A N 1
ATOM 753 C CA . SER A 1 94 ? 12.669 -4.443 -7.353 1.00 96.06 94 SER A CA 1
ATOM 754 C C . SER A 1 94 ? 13.090 -5.469 -8.394 1.00 96.06 94 SER A C 1
ATOM 756 O O . SER A 1 94 ? 14.279 -5.705 -8.603 1.00 96.06 94 SER A O 1
ATOM 758 N N . LYS A 1 95 ? 12.103 -6.077 -9.044 1.00 96.06 95 LYS A N 1
ATOM 759 C CA . LYS A 1 95 ? 12.252 -6.965 -10.194 1.00 96.06 95 LYS A CA 1
ATOM 760 C C . LYS A 1 95 ? 11.346 -6.458 -11.302 1.00 96.06 95 LYS A C 1
ATOM 762 O O . LYS A 1 95 ? 10.292 -7.016 -11.567 1.00 96.06 95 LYS A O 1
ATOM 767 N N . ILE A 1 96 ? 11.732 -5.355 -11.925 1.00 92.69 96 ILE A N 1
ATOM 768 C CA . ILE A 1 96 ? 11.041 -4.787 -13.085 1.00 92.69 96 ILE A CA 1
ATOM 769 C C . ILE A 1 96 ? 12.073 -4.481 -14.181 1.00 92.69 96 ILE A C 1
ATOM 771 O O . ILE A 1 96 ? 13.266 -4.408 -13.883 1.00 92.69 96 ILE A O 1
ATOM 775 N N . PRO A 1 97 ? 11.655 -4.334 -15.450 1.00 90.50 97 PRO A N 1
ATOM 776 C CA . PRO A 1 97 ? 12.559 -3.978 -16.536 1.00 90.50 97 PRO A CA 1
ATOM 777 C C . PRO A 1 97 ? 13.317 -2.677 -16.261 1.00 90.50 97 PRO A C 1
ATOM 779 O O . PRO A 1 97 ? 12.791 -1.773 -15.626 1.00 90.50 97 PRO A O 1
ATOM 782 N N . VAL A 1 98 ? 14.532 -2.545 -16.796 1.00 87.19 98 VAL A N 1
ATOM 783 C CA . VAL A 1 98 ? 15.414 -1.385 -16.540 1.00 87.19 98 VAL A CA 1
ATOM 784 C C . VAL A 1 98 ? 14.813 -0.056 -17.023 1.00 87.19 98 VAL A C 1
ATOM 786 O O . VAL A 1 98 ? 15.117 0.996 -16.473 1.00 87.19 98 VAL A O 1
ATOM 789 N N . TYR A 1 99 ? 13.930 -0.091 -18.024 1.00 86.88 99 TYR A N 1
ATOM 790 C CA . TYR A 1 99 ? 13.212 1.093 -18.507 1.00 86.88 99 TYR A CA 1
ATOM 791 C C . TYR A 1 99 ? 12.055 1.529 -17.585 1.00 86.88 99 TYR A C 1
ATOM 793 O O . TYR A 1 99 ? 11.404 2.534 -17.860 1.00 86.88 99 TYR A O 1
ATOM 801 N N . CYS A 1 100 ? 11.786 0.783 -16.511 1.00 89.25 100 CYS A N 1
ATOM 802 C CA . CYS A 1 100 ? 10.746 1.062 -15.531 1.00 89.25 100 CYS A CA 1
ATOM 803 C C . CYS A 1 100 ? 11.330 1.608 -14.233 1.00 89.25 100 CYS A C 1
ATOM 805 O O . CYS A 1 100 ? 12.249 1.028 -13.659 1.00 89.25 100 CYS A O 1
ATOM 807 N N . VAL A 1 101 ? 10.730 2.685 -13.725 1.00 91.69 101 VAL A N 1
ATOM 808 C CA . VAL A 1 101 ? 11.117 3.291 -12.449 1.00 91.69 101 VAL A CA 1
ATOM 809 C C . VAL A 1 101 ? 10.047 2.974 -11.397 1.00 91.69 101 VAL A C 1
ATOM 811 O O . VAL A 1 101 ? 8.872 3.257 -11.637 1.00 91.69 101 VAL A O 1
ATOM 814 N N . PRO A 1 102 ? 10.405 2.379 -10.242 1.00 93.00 102 PRO A N 1
ATOM 815 C CA . PRO A 1 102 ? 9.462 2.156 -9.149 1.00 93.00 102 PRO A CA 1
ATOM 816 C C . PRO A 1 102 ? 8.862 3.468 -8.636 1.00 93.00 102 PRO A C 1
ATOM 818 O O . PRO A 1 102 ? 9.545 4.489 -8.605 1.00 93.00 102 PRO A O 1
ATOM 821 N N . CYS A 1 103 ? 7.619 3.433 -8.160 1.00 92.19 103 CYS A N 1
ATOM 822 C CA . CYS A 1 103 ? 6.973 4.578 -7.519 1.00 92.19 103 CYS A CA 1
ATOM 823 C C . CYS A 1 103 ? 6.934 4.398 -6.003 1.00 92.19 103 CYS A C 1
ATOM 825 O O . CYS A 1 103 ? 6.393 3.402 -5.523 1.00 92.19 103 CYS A O 1
ATOM 827 N N . VAL A 1 104 ? 7.430 5.397 -5.272 1.00 95.88 104 VAL A N 1
ATOM 828 C CA . VAL A 1 104 ? 7.249 5.532 -3.821 1.00 95.88 104 VAL A CA 1
ATOM 829 C C . VAL A 1 104 ? 5.944 6.279 -3.573 1.00 95.88 104 VAL A C 1
ATOM 831 O O . VAL A 1 104 ? 5.770 7.405 -4.055 1.00 95.88 104 VAL A O 1
ATOM 834 N N . LYS A 1 105 ? 5.016 5.644 -2.862 1.00 95.81 105 LYS A N 1
ATOM 835 C CA . LYS A 1 105 ? 3.620 6.058 -2.730 1.00 95.81 105 LYS A CA 1
ATOM 836 C C . LYS A 1 105 ? 3.267 6.455 -1.299 1.00 95.81 105 LYS A C 1
ATOM 838 O O . LYS A 1 105 ? 3.733 5.880 -0.320 1.00 95.81 105 LYS A O 1
ATOM 843 N N . THR A 1 106 ? 2.360 7.415 -1.213 1.00 98.00 106 THR A N 1
ATOM 844 C CA . THR A 1 106 ? 1.566 7.718 -0.030 1.00 98.00 106 THR A CA 1
ATOM 845 C C . THR A 1 106 ? 0.143 7.250 -0.289 1.00 98.00 106 THR A C 1
ATOM 847 O O . THR A 1 106 ? -0.478 7.660 -1.273 1.00 98.00 106 THR A O 1
ATOM 850 N N . PHE A 1 107 ? -0.373 6.414 0.602 1.00 97.94 107 PHE A N 1
ATOM 851 C CA . PHE A 1 107 ? -1.745 5.932 0.602 1.00 97.94 107 PHE A CA 1
ATOM 852 C C . PHE A 1 107 ? -2.570 6.737 1.601 1.00 97.94 107 PHE A C 1
ATOM 854 O O . PHE A 1 107 ? -2.198 6.850 2.768 1.00 97.94 107 PHE A O 1
ATOM 861 N N . ASP A 1 108 ? -3.698 7.264 1.144 1.00 98.19 108 ASP A N 1
ATOM 862 C CA . ASP A 1 108 ? -4.726 7.886 1.969 1.00 98.19 108 ASP A CA 1
ATOM 863 C C . ASP A 1 108 ? -5.977 7.011 1.899 1.00 98.19 108 ASP A C 1
ATOM 865 O O . ASP A 1 108 ? -6.660 6.977 0.875 1.00 98.19 108 ASP A O 1
ATOM 869 N N . LEU A 1 109 ? -6.221 6.236 2.955 1.00 98.06 109 LEU A N 1
ATOM 870 C CA . LEU A 1 109 ? -7.233 5.184 2.977 1.00 98.06 109 LEU A CA 1
ATOM 871 C C . LEU A 1 109 ? -8.206 5.396 4.134 1.00 98.06 109 LEU A C 1
ATOM 873 O O . LEU A 1 109 ? -7.836 5.850 5.213 1.00 98.06 109 LEU A O 1
ATOM 877 N N . THR A 1 110 ? -9.453 5.002 3.928 1.00 97.88 110 THR A N 1
ATOM 878 C CA . THR A 1 110 ? -10.498 4.958 4.951 1.00 97.88 110 THR A CA 1
ATOM 879 C C . THR A 1 110 ? -10.934 3.517 5.146 1.00 97.88 110 THR A C 1
ATOM 881 O O . THR A 1 110 ? -11.272 2.834 4.179 1.00 97.88 110 THR A O 1
ATOM 884 N N . TRP A 1 111 ? -10.916 3.061 6.394 1.00 96.94 111 TRP A N 1
ATOM 885 C CA . TRP A 1 111 ? -11.434 1.760 6.794 1.00 96.94 111 TRP A CA 1
ATOM 886 C C . TRP A 1 111 ? -12.947 1.819 6.987 1.00 96.94 111 TRP A C 1
ATOM 888 O O . TRP A 1 111 ? -13.488 2.773 7.551 1.00 96.94 111 TRP A O 1
ATOM 898 N N . SER A 1 112 ? -13.628 0.767 6.552 1.00 95.00 112 SER A N 1
ATOM 899 C CA . SER A 1 112 ? -15.053 0.557 6.776 1.00 95.00 112 SER A CA 1
ATOM 900 C C . SER A 1 112 ? -15.332 -0.921 7.026 1.00 95.00 112 SER A C 1
ATOM 902 O O . SER A 1 112 ? -14.601 -1.784 6.542 1.00 95.00 112 SER A O 1
ATOM 904 N N . ARG A 1 113 ? -16.401 -1.210 7.774 1.00 92.44 113 ARG A N 1
ATOM 905 C CA . ARG A 1 113 ? -16.875 -2.573 8.020 1.00 92.44 113 ARG A CA 1
ATOM 906 C C . ARG A 1 113 ? -18.383 -2.646 7.845 1.00 92.44 113 ARG A C 1
ATOM 908 O O . ARG A 1 113 ? -19.106 -1.845 8.436 1.00 92.44 113 ARG A O 1
ATOM 915 N N . SER A 1 114 ? -18.852 -3.616 7.068 1.00 88.50 114 SER A N 1
ATOM 916 C CA . SER A 1 114 ? -20.277 -3.877 6.849 1.00 88.50 114 SER A CA 1
ATOM 917 C C . SER A 1 114 ? -20.519 -5.374 6.726 1.00 88.50 114 SER A C 1
ATOM 919 O O . SER A 1 114 ? -19.809 -6.052 5.995 1.00 88.50 114 SER A O 1
ATOM 921 N N . GLY A 1 115 ? -21.500 -5.912 7.454 1.00 81.00 115 GLY A N 1
ATOM 922 C CA . GLY A 1 115 ? -21.896 -7.320 7.309 1.00 81.00 115 GLY A CA 1
ATOM 923 C C . GLY A 1 115 ? -20.809 -8.354 7.637 1.00 81.00 115 GLY A C 1
ATOM 924 O O . GLY A 1 115 ? -20.954 -9.509 7.265 1.00 81.00 115 GLY A O 1
ATOM 925 N N . GLY A 1 116 ? -19.739 -7.956 8.334 1.00 83.31 116 GLY A N 1
ATOM 926 C CA . GLY A 1 116 ? -18.581 -8.808 8.620 1.00 83.31 116 GLY A CA 1
ATOM 927 C C . GLY A 1 116 ? -17.381 -8.549 7.709 1.00 83.31 116 GLY A C 1
ATOM 928 O O . GLY A 1 116 ? -16.266 -8.801 8.152 1.00 83.31 116 GLY A O 1
ATOM 929 N N . ASP A 1 117 ? -17.594 -7.952 6.537 1.00 89.44 117 ASP A N 1
ATOM 930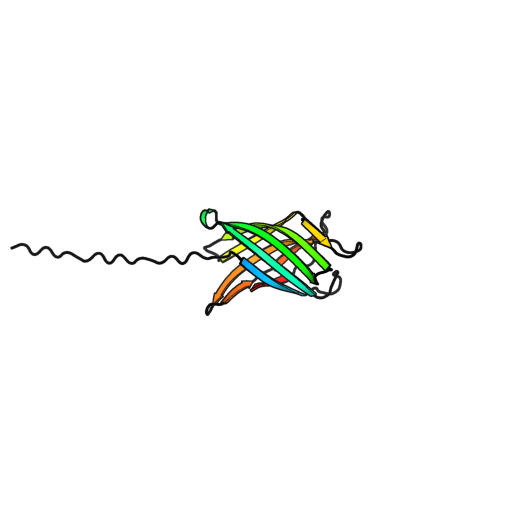 C CA . ASP A 1 117 ? -16.537 -7.606 5.589 1.00 89.44 117 ASP A CA 1
ATOM 931 C C . ASP A 1 117 ? -15.880 -6.279 5.962 1.00 89.44 117 ASP A C 1
ATOM 933 O O . ASP A 1 117 ? -16.563 -5.283 6.232 1.00 89.44 117 ASP A O 1
ATOM 937 N N . GLU A 1 118 ? -14.551 -6.257 5.943 1.00 94.56 118 GLU A N 1
ATOM 938 C CA . GLU A 1 118 ? -13.748 -5.052 6.124 1.00 94.56 118 GLU A CA 1
ATOM 939 C C . GLU A 1 118 ? -13.158 -4.604 4.788 1.00 94.56 118 GLU A C 1
ATOM 941 O O . GLU A 1 118 ? -12.786 -5.418 3.944 1.00 94.56 118 GLU A O 1
ATOM 946 N N . VAL A 1 119 ? -13.105 -3.291 4.574 1.00 95.88 119 VAL A N 1
ATOM 947 C CA . VAL A 1 119 ? -12.625 -2.704 3.321 1.00 95.88 119 VAL A CA 1
ATOM 948 C C . VAL A 1 119 ? -11.820 -1.444 3.612 1.00 95.88 119 VAL A C 1
ATOM 950 O O . VAL A 1 119 ? -12.267 -0.580 4.372 1.00 95.88 119 VAL A O 1
ATOM 953 N N . LEU A 1 120 ? -10.671 -1.304 2.949 1.00 97.12 120 LEU A N 1
ATOM 954 C CA . LEU A 1 120 ? -9.935 -0.043 2.849 1.00 97.12 120 LEU A CA 1
ATOM 955 C C . LEU A 1 120 ? -10.208 0.600 1.491 1.00 97.12 120 LEU A C 1
ATOM 957 O O . LEU A 1 120 ? -9.900 0.018 0.454 1.00 97.12 120 LEU A O 1
ATOM 961 N N . THR A 1 121 ? -10.741 1.817 1.479 1.00 97.00 121 THR A N 1
ATOM 962 C CA . THR A 1 121 ? -10.981 2.578 0.243 1.00 97.00 121 THR A CA 1
ATOM 963 C C . THR A 1 121 ? -10.259 3.908 0.273 1.00 97.00 121 THR A C 1
ATOM 965 O O . THR A 1 121 ? -10.254 4.568 1.310 1.00 97.00 121 THR A O 1
ATOM 968 N N . GLY A 1 122 ? -9.711 4.353 -0.852 1.00 95.88 122 GLY A N 1
ATOM 969 C CA . GLY A 1 122 ? -9.081 5.668 -0.909 1.00 95.88 122 GLY A CA 1
ATOM 970 C C . GLY A 1 122 ? -8.265 5.891 -2.166 1.00 95.88 122 GLY A C 1
ATOM 971 O O . GLY A 1 122 ? -8.651 5.435 -3.243 1.00 95.88 122 GLY A O 1
ATOM 972 N N . GLU A 1 123 ? -7.148 6.595 -2.030 1.00 94.94 123 GLU A N 1
ATOM 973 C CA . GLU A 1 123 ? -6.253 6.895 -3.141 1.00 94.94 123 GLU A CA 1
ATOM 974 C C . GLU A 1 123 ? -4.776 6.736 -2.776 1.00 94.94 123 GLU A C 1
ATOM 976 O O . GLU A 1 123 ? -4.374 6.868 -1.621 1.00 94.94 123 GLU A O 1
ATOM 981 N N . SER A 1 124 ? -3.953 6.472 -3.786 1.00 93.56 124 SER A N 1
ATOM 982 C CA . SER A 1 124 ? -2.499 6.556 -3.688 1.00 93.56 124 SER A CA 1
ATOM 983 C C . SER A 1 124 ? -1.968 7.641 -4.605 1.00 93.56 124 SER A C 1
ATOM 985 O O . SER A 1 124 ? -2.380 7.722 -5.764 1.00 93.56 124 SER A O 1
ATOM 987 N N . LYS A 1 125 ? -0.994 8.404 -4.115 1.00 94.06 125 LYS A N 1
ATOM 988 C CA . LYS A 1 125 ? -0.184 9.344 -4.901 1.00 94.06 125 LYS A CA 1
ATOM 989 C C . LYS A 1 125 ? 1.276 8.985 -4.720 1.00 94.06 125 LYS A C 1
ATOM 991 O O . LYS A 1 125 ? 1.643 8.495 -3.658 1.00 94.06 125 LYS A O 1
ATOM 996 N N . GLY A 1 126 ? 2.120 9.229 -5.712 1.00 92.88 126 GLY A N 1
ATOM 997 C CA . GLY A 1 126 ? 3.523 8.854 -5.588 1.00 92.88 126 GLY A CA 1
ATOM 998 C C . GLY A 1 126 ? 4.462 9.660 -6.458 1.00 92.88 126 GLY A C 1
ATOM 999 O O . GLY A 1 126 ? 4.050 10.501 -7.256 1.00 92.88 126 GLY A O 1
ATOM 1000 N N . ARG A 1 127 ? 5.743 9.362 -6.291 1.00 94.19 127 ARG A N 1
ATOM 1001 C CA . ARG A 1 127 ? 6.843 9.885 -7.095 1.00 94.19 127 ARG A CA 1
ATOM 1002 C C . ARG A 1 127 ? 7.768 8.751 -7.497 1.00 94.19 127 ARG A C 1
ATOM 1004 O O . ARG A 1 127 ? 7.878 7.756 -6.782 1.00 94.19 127 ARG A O 1
ATOM 1011 N N . GLU A 1 128 ? 8.429 8.915 -8.628 1.00 93.44 128 GLU A N 1
ATOM 1012 C CA . GLU A 1 128 ? 9.457 7.986 -9.073 1.00 93.44 128 GLU A CA 1
ATOM 1013 C C . GLU A 1 128 ? 10.584 7.894 -8.036 1.00 93.44 128 GLU A C 1
ATOM 1015 O O . GLU A 1 128 ? 11.033 8.891 -7.464 1.00 93.44 128 GLU A O 1
ATOM 1020 N N . PHE A 1 129 ? 11.048 6.676 -7.781 1.00 92.94 129 PHE A N 1
ATOM 1021 C CA . PHE A 1 129 ? 12.163 6.431 -6.886 1.00 92.94 129 PHE A CA 1
ATOM 1022 C C . PHE A 1 129 ? 13.421 7.137 -7.409 1.00 92.94 129 PHE A C 1
ATOM 1024 O O . PHE A 1 129 ? 13.808 6.971 -8.564 1.00 92.94 129 PHE A O 1
ATOM 1031 N N . GLY A 1 130 ? 14.062 7.935 -6.552 1.00 91.00 130 GLY A N 1
ATOM 1032 C CA . GLY A 1 130 ? 15.262 8.697 -6.908 1.00 91.00 130 GLY A CA 1
ATOM 1033 C C . GLY A 1 130 ? 15.008 9.977 -7.715 1.00 91.00 130 GLY A C 1
ATOM 1034 O O . GLY A 1 130 ? 15.971 10.642 -8.089 1.00 91.00 130 GLY A O 1
ATOM 1035 N N . SER A 1 131 ? 13.750 10.362 -7.964 1.00 92.00 131 SER A N 1
ATOM 1036 C CA . SER A 1 131 ? 13.415 11.608 -8.663 1.00 92.00 131 SER A CA 1
ATOM 1037 C C . SER A 1 131 ? 12.221 12.333 -8.016 1.00 92.00 131 SER A C 1
ATOM 1039 O O . SER A 1 131 ? 11.596 11.846 -7.074 1.00 92.00 131 SER A O 1
ATOM 1041 N N . ASN A 1 132 ? 11.919 13.544 -8.493 1.00 91.12 132 ASN A N 1
ATOM 1042 C CA . ASN A 1 132 ? 10.722 14.299 -8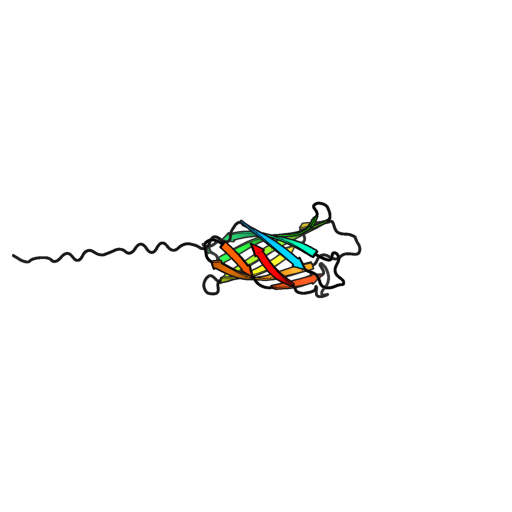.092 1.00 91.12 132 ASN A CA 1
ATOM 1043 C C . ASN A 1 132 ? 9.594 14.207 -9.130 1.00 91.12 132 ASN A C 1
ATOM 1045 O O . ASN A 1 132 ? 8.599 14.923 -9.024 1.00 91.12 132 ASN A O 1
ATOM 1049 N N . LYS A 1 133 ? 9.739 13.350 -10.147 1.00 92.75 133 LYS A N 1
ATOM 1050 C CA . LYS A 1 133 ? 8.702 13.148 -11.155 1.00 92.75 133 LYS A CA 1
ATOM 1051 C C . LYS A 1 133 ? 7.513 12.438 -10.515 1.00 92.75 133 LYS A C 1
ATOM 1053 O O . LYS A 1 133 ? 7.669 11.399 -9.874 1.00 92.75 133 LYS A O 1
ATOM 1058 N N . ALA A 1 134 ? 6.329 13.022 -10.668 1.00 91.62 134 ALA A N 1
ATOM 1059 C CA . ALA A 1 134 ? 5.100 12.461 -10.128 1.00 91.62 134 ALA A CA 1
ATOM 1060 C C . ALA A 1 134 ? 4.732 11.157 -10.850 1.00 91.62 134 ALA A C 1
ATOM 1062 O O . ALA A 1 134 ? 4.794 11.078 -12.077 1.00 91.62 134 ALA A O 1
ATOM 1063 N N . CYS A 1 135 ? 4.309 10.162 -10.077 1.00 89.31 135 CYS A N 1
ATOM 1064 C CA . CYS A 1 135 ? 3.631 8.985 -10.598 1.00 89.31 135 CYS A CA 1
ATOM 1065 C C . CYS A 1 135 ? 2.124 9.254 -10.709 1.00 89.31 135 CYS A C 1
ATOM 1067 O O . CYS A 1 135 ? 1.596 10.074 -9.946 1.00 89.31 135 CYS A O 1
ATOM 1069 N N . PRO A 1 136 ? 1.404 8.556 -11.607 1.00 86.00 136 PRO A N 1
ATOM 1070 C CA . PRO A 1 136 ? -0.045 8.674 -11.661 1.00 86.00 136 PRO A CA 1
ATOM 1071 C C . PRO A 1 136 ? -0.680 8.286 -10.321 1.00 86.00 136 PRO A C 1
ATOM 1073 O O . PRO A 1 136 ? -0.129 7.492 -9.553 1.00 86.00 136 PRO A O 1
ATOM 1076 N N . SER A 1 137 ? -1.829 8.892 -10.033 1.00 88.75 137 SER A N 1
ATOM 1077 C CA . SER A 1 137 ? -2.597 8.618 -8.819 1.00 88.75 137 SER A CA 1
ATOM 1078 C C . SER A 1 137 ? -3.675 7.581 -9.103 1.00 88.75 137 SER A C 1
ATOM 1080 O O . SER A 1 137 ? -4.254 7.577 -10.187 1.00 88.75 137 SER A O 1
ATOM 1082 N N . TYR A 1 138 ? -3.975 6.733 -8.123 1.00 87.38 138 TYR A N 1
ATOM 1083 C CA . TYR A 1 138 ? -4.922 5.629 -8.292 1.00 87.38 138 TYR A CA 1
ATOM 1084 C C . TYR A 1 138 ? -5.949 5.627 -7.181 1.00 87.38 138 TYR A C 1
ATOM 1086 O O . TYR A 1 138 ? -5.603 5.848 -6.023 1.00 87.38 138 TYR A O 1
ATOM 1094 N N . LYS A 1 139 ? -7.198 5.316 -7.529 1.00 91.94 139 LYS A N 1
ATOM 1095 C CA . LYS A 1 139 ? -8.214 4.944 -6.545 1.00 91.94 139 LYS A CA 1
ATOM 1096 C C . LYS A 1 139 ? -8.024 3.485 -6.157 1.00 91.94 139 LYS A C 1
ATOM 1098 O O . LYS A 1 139 ? -7.716 2.651 -7.003 1.00 91.94 139 LYS A O 1
ATOM 1103 N N . LEU A 1 140 ? -8.222 3.196 -4.881 1.00 91.81 140 LEU A N 1
ATOM 1104 C CA . LEU A 1 140 ? -7.942 1.906 -4.277 1.00 91.81 140 LEU A CA 1
ATOM 1105 C C . LEU A 1 140 ? -9.156 1.378 -3.529 1.00 91.81 140 LEU A C 1
ATOM 1107 O O . LEU A 1 140 ? -9.890 2.118 -2.873 1.00 91.81 140 LEU A O 1
ATOM 1111 N N . THR A 1 141 ? -9.339 0.068 -3.618 1.00 95.19 141 THR A N 1
ATOM 1112 C CA . THR A 1 141 ? -10.227 -0.713 -2.761 1.00 95.19 141 THR A CA 1
ATOM 1113 C C . THR A 1 141 ? -9.484 -1.990 -2.408 1.00 95.19 141 THR A C 1
ATOM 1115 O O . THR A 1 141 ? -9.133 -2.754 -3.307 1.00 95.19 141 THR A O 1
ATOM 1118 N N . LEU A 1 142 ? -9.205 -2.183 -1.121 1.00 95.94 142 LEU A N 1
ATOM 1119 C CA . LEU A 1 142 ? -8.483 -3.333 -0.593 1.00 95.94 142 LEU A CA 1
ATOM 1120 C C . LEU A 1 142 ? -9.388 -4.123 0.349 1.00 95.94 142 LEU A C 1
ATOM 1122 O O . LEU A 1 142 ? -10.145 -3.521 1.116 1.00 95.94 142 LEU A O 1
ATOM 1126 N N . LYS A 1 143 ? -9.289 -5.447 0.280 1.00 93.44 143 LYS A N 1
ATOM 1127 C CA . LYS A 1 143 ? -10.011 -6.409 1.118 1.00 93.44 143 LYS A CA 1
ATOM 1128 C C . LYS A 1 143 ? -9.061 -7.454 1.688 1.00 93.44 143 LYS A C 1
ATOM 1130 O O . LYS A 1 143 ? -7.962 -7.618 1.104 1.00 93.44 143 LYS A O 1
#

Sequence (143 aa):
MRLLLSLPLIVAVLFSSAQDLNGIWRGKLIQEAGGCYPEYNLELQINFIQTANTITGRAYDYYDTTRYVKLDFSGRFNATTKRMVLIENNLMESKIPVYCVPCVKTFDLTWSRSGGDEVLTGESKGREFGSNKACPSYKLTLK